Protein AF-A0A7C3GPI7-F1 (afdb_monomer)

Radius of gyration: 16.05 Å; Cα contacts (8 Å, |Δi|>4): 267; chains: 1; bounding box: 40×28×44 Å

Nearest PDB structures (foldseek):
  1zwy-assembly3_A  TM=9.725E-01  e=5.003E-18  Vibrio cholerae
  1zwy-assembly2_D  TM=9.489E-01  e=5.003E-18  Vibrio cholerae
  1zwy-assembly2_C  TM=9.490E-01  e=2.328E-17  Vibrio cholerae
  1zwy-assembly3_B  TM=9.397E-01  e=1.809E-16  Vibrio cholerae
  1u5w-assembly1_B  TM=9.263E-01  e=1.936E-15  Escherichia coli

Secondary structure (DSSP, 8-state):
-PEEEEES---HHHHHHHHHHHHHH-TT--EEEEE-----SS-SS--SHHHHHHHHHHHHHHHHHHSTT-SEEEEEEEEEEEETTEEEEEEEEEEEESS-EEEEEPPPEEPPHHHHHHHHTT--HHHHHHHHHT-S-TT-

Solvent-accessible surface area (backbone atoms only — not comparable to full-atom values): 7534 Å² total; per-residue (Å²): 132,70,43,38,35,40,30,35,35,70,45,64,58,61,47,48,53,52,51,55,50,49,46,68,76,36,74,93,56,54,74,44,80,46,58,36,89,49,66,37,90,57,66,98,69,19,65,33,70,68,51,13,43,46,22,8,48,37,9,20,52,46,39,37,70,76,46,69,87,51,52,31,23,25,7,75,22,62,27,32,34,73,58,86,96,46,40,31,38,36,36,25,41,28,43,33,46,92,88,51,74,51,75,49,70,54,78,68,49,74,58,56,69,71,41,51,52,38,38,75,75,70,43,53,66,42,58,25,49,15,66,75,70,74,53,78,64,68,76,94

Mean predicted aligned error: 3.06 Å

Structure (mmCIF, N/CA/C/O backbone):
data_AF-A0A7C3GPI7-F1
#
_entry.id   AF-A0A7C3GPI7-F1
#
loop_
_atom_site.group_PDB
_atom_site.id
_atom_site.type_symbol
_atom_site.label_atom_id
_atom_site.label_alt_id
_atom_site.label_comp_id
_atom_site.label_asym_id
_atom_site.label_entity_id
_atom_site.label_seq_id
_atom_site.pdbx_PDB_ins_code
_atom_site.Cartn_x
_atom_site.Cartn_y
_atom_site.Cartn_z
_atom_site.occupancy
_atom_site.B_iso_or_equiv
_atom_site.auth_seq_id
_atom_site.auth_comp_id
_atom_site.auth_asym_id
_atom_site.auth_atom_id
_atom_site.pdbx_PDB_model_num
ATOM 1 N N . MET A 1 1 ? -19.815 -4.999 20.478 1.00 73.25 1 MET A N 1
ATOM 2 C CA . MET A 1 1 ? -19.643 -3.775 19.664 1.00 73.25 1 MET A CA 1
ATOM 3 C C . MET A 1 1 ? -18.686 -4.082 18.529 1.00 73.25 1 MET A C 1
ATOM 5 O O . MET A 1 1 ? -17.808 -4.916 18.718 1.00 73.25 1 MET A O 1
ATOM 9 N N . LYS A 1 2 ? -18.903 -3.480 17.360 1.00 90.12 2 LYS A N 1
ATOM 10 C CA . LYS A 1 2 ? -18.071 -3.670 16.169 1.00 90.12 2 LYS A CA 1
ATOM 11 C C . LYS A 1 2 ? -16.918 -2.663 16.228 1.00 90.12 2 LYS A C 1
ATOM 13 O O . LYS A 1 2 ? -17.168 -1.504 16.541 1.00 90.12 2 LYS A O 1
ATOM 18 N N . GLN A 1 3 ? -15.684 -3.113 16.020 1.00 96.56 3 GLN A N 1
ATOM 19 C CA . GLN A 1 3 ? -14.513 -2.232 15.981 1.00 96.56 3 GLN A CA 1
ATOM 20 C C . GLN A 1 3 ? -14.374 -1.622 14.587 1.00 96.56 3 GLN A C 1
ATOM 22 O O . GLN A 1 3 ? -14.634 -2.292 13.591 1.00 96.56 3 GLN A O 1
ATOM 27 N N . SER A 1 4 ? -13.956 -0.368 14.508 1.00 98.00 4 SER A N 1
ATOM 28 C CA . SER A 1 4 ? -13.870 0.376 13.247 1.00 98.00 4 SER A CA 1
ATOM 29 C C . SER A 1 4 ? -12.452 0.370 12.675 1.00 98.00 4 SER A C 1
ATOM 31 O O . SER A 1 4 ? -11.468 0.606 13.381 1.00 98.00 4 SER A O 1
ATOM 33 N N . VAL A 1 5 ? -12.349 0.092 11.379 1.00 98.56 5 VAL A N 1
ATOM 34 C CA . VAL A 1 5 ? -11.097 -0.045 10.637 1.00 98.56 5 VAL A CA 1
ATOM 35 C C . VAL A 1 5 ? -11.153 0.867 9.416 1.00 98.56 5 VAL A C 1
ATOM 37 O O . VAL A 1 5 ? -11.892 0.606 8.468 1.00 98.56 5 VAL A O 1
ATOM 40 N N . ILE A 1 6 ? -10.354 1.931 9.432 1.00 98.75 6 ILE A N 1
ATOM 41 C CA . ILE A 1 6 ? -10.260 2.893 8.332 1.00 98.75 6 ILE A CA 1
ATOM 42 C C . ILE A 1 6 ? -9.099 2.502 7.422 1.00 98.75 6 ILE A C 1
ATOM 44 O O . ILE A 1 6 ? -7.943 2.470 7.845 1.00 98.75 6 ILE A O 1
ATOM 48 N N . ILE A 1 7 ? -9.394 2.232 6.155 1.00 98.75 7 ILE A N 1
ATOM 49 C CA . ILE A 1 7 ? -8.404 1.957 5.117 1.00 98.75 7 ILE A CA 1
ATOM 50 C C . ILE A 1 7 ? -8.206 3.237 4.315 1.00 98.75 7 ILE A C 1
ATOM 52 O O . ILE A 1 7 ? -9.138 3.734 3.692 1.00 98.75 7 ILE A O 1
ATOM 56 N N . ALA A 1 8 ? -6.982 3.754 4.279 1.00 98.31 8 ALA A N 1
ATOM 57 C CA . ALA A 1 8 ? -6.582 4.944 3.534 1.00 98.31 8 ALA A CA 1
ATOM 58 C C . ALA A 1 8 ? -6.504 4.698 2.011 1.00 98.31 8 ALA A C 1
ATOM 60 O O . ALA A 1 8 ? -5.539 5.071 1.344 1.00 98.31 8 ALA A O 1
ATOM 61 N N . SER A 1 9 ? -7.498 4.004 1.460 1.00 97.31 9 SER A N 1
ATOM 62 C CA . SER A 1 9 ? -7.697 3.789 0.037 1.00 97.31 9 SER A CA 1
ATOM 63 C C . SER A 1 9 ? -9.159 3.451 -0.251 1.00 97.31 9 SER A C 1
ATOM 65 O O . SER A 1 9 ? -9.801 2.741 0.521 1.00 97.31 9 SER A O 1
ATOM 67 N N . LYS A 1 10 ? -9.658 3.895 -1.409 1.00 96.38 10 LYS A N 1
ATOM 68 C CA . LYS A 1 10 ? -10.942 3.453 -1.976 1.00 96.38 10 LYS A CA 1
ATOM 69 C C . LYS A 1 10 ? -10.815 2.250 -2.915 1.00 96.38 10 LYS A C 1
ATOM 71 O O . LYS A 1 10 ? -11.825 1.780 -3.424 1.00 96.38 10 LYS A O 1
ATOM 76 N N . ASN A 1 11 ? -9.597 1.759 -3.160 1.00 95.06 11 ASN A N 1
ATOM 77 C CA . ASN A 1 11 ? -9.387 0.597 -4.016 1.00 95.06 11 ASN A CA 1
ATOM 78 C C . ASN A 1 11 ? -10.035 -0.651 -3.354 1.00 95.06 11 ASN A C 1
ATOM 80 O O . ASN A 1 11 ? -9.689 -0.985 -2.211 1.00 95.06 11 ASN A O 1
ATOM 84 N N . PRO A 1 12 ? -10.947 -1.358 -4.052 1.00 95.12 12 PRO A N 1
ATOM 85 C CA . PRO A 1 12 ? -11.670 -2.497 -3.493 1.00 95.12 12 PRO A CA 1
ATOM 86 C C . PRO A 1 12 ? -10.761 -3.690 -3.167 1.00 95.12 12 PRO A C 1
ATOM 88 O O . PRO A 1 12 ? -11.006 -4.369 -2.169 1.00 95.12 12 PRO A O 1
ATOM 91 N N . VAL A 1 13 ? -9.692 -3.924 -3.934 1.00 94.81 13 VAL A N 1
ATOM 92 C CA . VAL A 1 13 ? -8.684 -4.962 -3.661 1.00 94.81 13 VAL A CA 1
ATOM 93 C C . VAL A 1 13 ? -7.959 -4.678 -2.347 1.00 94.81 13 VAL A C 1
ATOM 95 O O . VAL A 1 13 ? -7.851 -5.575 -1.508 1.00 94.81 13 VAL A O 1
ATOM 98 N N . LYS A 1 14 ? -7.545 -3.428 -2.097 1.00 96.25 14 LYS A N 1
ATOM 99 C CA . LYS A 1 14 ? -6.896 -3.032 -0.830 1.00 96.25 14 LYS A CA 1
ATOM 100 C C . LYS A 1 14 ? -7.837 -3.194 0.365 1.00 96.25 14 LYS A C 1
ATOM 102 O O . LYS A 1 14 ? -7.444 -3.767 1.380 1.00 96.25 14 LYS A O 1
ATOM 107 N N . ILE A 1 15 ? -9.089 -2.751 0.240 1.00 98.06 15 ILE A N 1
ATOM 108 C CA . ILE A 1 15 ? -10.108 -2.919 1.293 1.00 98.06 15 ILE A CA 1
ATOM 109 C C . ILE A 1 15 ? -10.346 -4.410 1.572 1.00 98.06 15 ILE A C 1
ATOM 111 O O . ILE A 1 15 ? -10.399 -4.837 2.727 1.00 98.06 15 ILE A O 1
ATOM 115 N N . ASN A 1 16 ? -10.448 -5.221 0.518 1.00 97.81 16 ASN A N 1
ATOM 116 C CA . ASN A 1 16 ? -10.657 -6.658 0.625 1.00 97.81 16 ASN A CA 1
ATOM 117 C C . ASN A 1 16 ? -9.480 -7.382 1.285 1.00 97.81 16 ASN A C 1
ATOM 119 O O . ASN A 1 16 ? -9.702 -8.235 2.144 1.00 97.81 16 ASN A O 1
ATOM 123 N N . ALA A 1 17 ? -8.247 -7.006 0.943 1.00 97.50 17 ALA A N 1
ATOM 124 C CA . ALA A 1 17 ? -7.043 -7.550 1.561 1.00 97.50 17 ALA A CA 1
ATOM 125 C C . ALA A 1 17 ? -7.011 -7.285 3.075 1.00 97.50 17 ALA A C 1
ATOM 127 O O . ALA A 1 17 ? -6.760 -8.207 3.854 1.00 97.50 17 ALA A O 1
ATOM 128 N N . VAL A 1 18 ? -7.332 -6.056 3.502 1.00 98.06 18 VAL A N 1
ATOM 129 C CA . VAL A 1 18 ? -7.411 -5.696 4.928 1.00 98.06 18 VAL A CA 1
ATOM 130 C C . VAL A 1 18 ? -8.478 -6.512 5.645 1.00 98.06 18 VAL A C 1
ATOM 132 O O . VAL A 1 18 ? -8.200 -7.088 6.695 1.00 98.06 18 VAL A O 1
ATOM 135 N N . ARG A 1 19 ? -9.682 -6.600 5.073 1.00 97.94 19 ARG A N 1
ATOM 136 C CA . ARG A 1 19 ? -10.786 -7.350 5.675 1.00 97.94 19 ARG A CA 1
ATOM 137 C C . ARG A 1 19 ? -10.433 -8.819 5.888 1.00 97.94 19 ARG A C 1
ATOM 139 O O . ARG A 1 19 ? -10.532 -9.299 7.013 1.00 97.94 19 ARG A O 1
ATOM 146 N N . ILE A 1 20 ? -9.918 -9.488 4.854 1.00 98.19 20 ILE A N 1
ATOM 147 C CA . ILE A 1 20 ? -9.477 -10.888 4.949 1.00 98.19 20 ILE A CA 1
ATOM 148 C C . ILE A 1 20 ? -8.394 -11.049 6.025 1.00 98.19 20 ILE A C 1
ATOM 150 O O . ILE A 1 20 ? -8.425 -12.014 6.788 1.00 98.19 20 ILE A O 1
ATOM 154 N N . ALA A 1 21 ? -7.429 -10.127 6.101 1.00 97.81 21 ALA A N 1
ATOM 155 C CA . ALA A 1 21 ? -6.358 -10.195 7.092 1.00 97.81 21 ALA A CA 1
ATOM 156 C C . ALA A 1 21 ? -6.884 -10.049 8.531 1.00 97.81 21 ALA A C 1
ATOM 158 O O . ALA A 1 21 ? -6.507 -10.835 9.400 1.00 97.81 21 ALA A O 1
ATOM 159 N N . PHE A 1 22 ? -7.775 -9.085 8.779 1.00 97.75 22 PHE A N 1
ATOM 160 C CA . PHE A 1 22 ? -8.369 -8.858 10.100 1.00 97.75 22 PHE A CA 1
ATOM 161 C C . PHE A 1 22 ? -9.253 -10.025 10.540 1.00 97.75 22 PHE A C 1
ATOM 163 O O . PHE A 1 22 ? -9.116 -10.494 11.668 1.00 97.75 22 PHE A O 1
ATOM 170 N N . GLU A 1 23 ? -10.108 -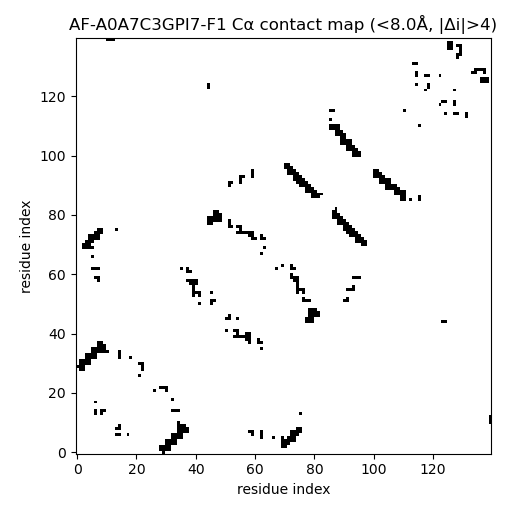10.532 9.652 1.00 96.31 23 GLU A N 1
ATOM 171 C CA . GLU A 1 23 ? -10.986 -11.674 9.935 1.00 96.31 23 GLU A CA 1
ATOM 172 C C . GLU A 1 23 ? -10.181 -12.949 10.228 1.00 96.31 23 GLU A C 1
ATOM 174 O O . GLU A 1 23 ? -10.525 -13.702 11.137 1.00 96.31 23 GLU A O 1
ATOM 179 N N . LYS A 1 24 ? -9.064 -13.173 9.521 1.00 97.69 24 LYS A N 1
ATOM 180 C CA . LYS A 1 24 ? -8.166 -14.309 9.789 1.00 97.69 24 LYS A CA 1
ATOM 181 C C . LYS A 1 24 ? -7.401 -14.170 11.103 1.00 97.69 24 LYS A C 1
ATOM 183 O O . LYS A 1 24 ? -7.243 -15.156 11.818 1.00 97.69 24 LYS A O 1
ATOM 188 N N . MET A 1 25 ? -6.892 -12.978 11.410 1.00 96.56 25 MET A N 1
ATOM 189 C CA . MET A 1 25 ? -6.093 -12.748 12.619 1.00 96.56 25 MET A CA 1
ATOM 190 C C . MET A 1 25 ? -6.961 -12.727 13.885 1.00 96.56 25 MET A C 1
ATOM 192 O O . MET A 1 25 ? -6.523 -13.150 14.954 1.00 96.56 25 MET A O 1
ATOM 196 N N . PHE A 1 26 ? -8.201 -12.252 13.773 1.00 96.06 26 PHE A N 1
ATOM 197 C CA . PHE A 1 26 ? -9.110 -12.055 14.898 1.00 96.06 26 PHE A CA 1
ATOM 198 C C . PHE A 1 26 ? -10.482 -12.700 14.623 1.00 96.06 26 PHE A C 1
ATOM 200 O O . PHE A 1 26 ? -11.489 -11.994 14.547 1.00 96.06 26 PHE A O 1
ATOM 207 N N . PRO A 1 27 ? -10.564 -14.042 14.531 1.00 95.25 27 PRO A N 1
ATOM 208 C CA . PRO A 1 27 ? -11.761 -14.751 14.059 1.00 95.25 27 PRO A CA 1
ATOM 209 C C . PRO A 1 27 ? -12.999 -14.577 14.952 1.00 95.25 27 PRO A C 1
ATOM 211 O O . PRO A 1 27 ? -14.121 -14.766 14.499 1.00 95.25 27 PRO A O 1
ATOM 214 N N . ASN A 1 28 ? -12.805 -14.199 16.218 1.00 95.88 28 ASN A N 1
ATOM 215 C CA . ASN A 1 28 ? -13.883 -13.978 17.188 1.00 95.88 28 ASN A CA 1
ATOM 216 C C . ASN A 1 28 ? -14.199 -12.485 17.404 1.00 95.88 28 ASN A C 1
ATOM 218 O O . ASN A 1 28 ? -14.871 -12.128 18.370 1.00 95.88 28 ASN A O 1
ATOM 222 N N . SER A 1 29 ? -13.660 -11.598 16.564 1.00 95.88 29 SER A N 1
ATOM 223 C CA . SER A 1 29 ? -13.888 -10.152 16.633 1.00 95.88 29 SER A CA 1
ATOM 224 C C . SER A 1 29 ? -14.692 -9.671 15.431 1.00 95.88 29 SER A C 1
ATOM 226 O O . SER A 1 29 ? -14.493 -10.130 14.313 1.00 95.88 29 SER A O 1
ATOM 228 N N . ASN A 1 30 ? -15.570 -8.695 15.660 1.00 95.38 30 ASN A N 1
ATOM 229 C CA . ASN A 1 30 ? -16.370 -8.083 14.603 1.00 95.38 30 ASN A CA 1
ATOM 230 C C . ASN A 1 30 ? -15.783 -6.722 14.222 1.00 95.38 30 ASN A C 1
ATOM 232 O O . ASN A 1 30 ? -15.635 -5.859 15.092 1.00 95.38 30 ASN A O 1
ATOM 236 N N . PHE A 1 31 ? -15.523 -6.517 12.929 1.00 97.69 31 PHE A N 1
ATOM 237 C CA . PHE A 1 31 ? -14.9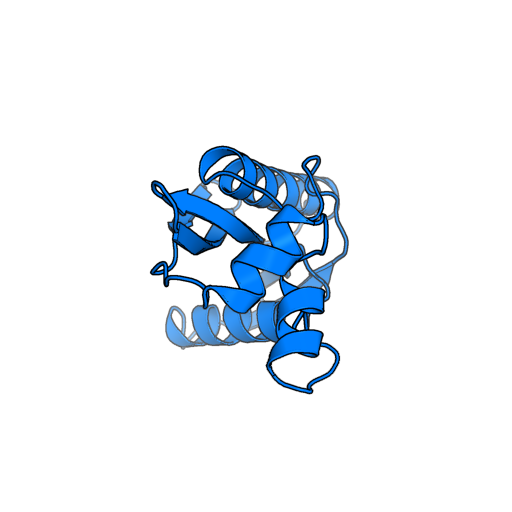48 -5.280 12.392 1.00 97.69 31 PHE A CA 1
ATOM 238 C C . PHE A 1 31 ? -15.816 -4.655 11.312 1.00 97.69 31 PHE A C 1
ATOM 240 O O . PHE A 1 31 ? -16.460 -5.355 10.530 1.00 97.69 31 PHE A O 1
ATOM 247 N N . GLU A 1 32 ? -15.828 -3.328 11.271 1.00 97.81 32 GLU A N 1
ATOM 248 C CA . GLU A 1 32 ? -16.387 -2.510 10.202 1.00 97.81 32 GLU A CA 1
ATOM 249 C C . GLU A 1 32 ? -15.253 -1.870 9.422 1.00 97.81 32 GLU A C 1
ATOM 251 O O . GLU A 1 32 ? -14.357 -1.279 10.018 1.00 97.81 32 GLU A O 1
ATOM 256 N N . PHE A 1 33 ? -15.290 -2.015 8.102 1.00 98.19 33 PHE A N 1
ATOM 257 C CA . PHE A 1 33 ? -14.233 -1.556 7.215 1.00 98.19 33 PHE A CA 1
ATOM 258 C C . PHE A 1 33 ? -14.756 -0.406 6.366 1.00 98.19 33 PHE A C 1
ATOM 260 O O . PHE A 1 33 ? -15.756 -0.568 5.667 1.00 98.19 33 PHE A O 1
ATOM 267 N N . GLU A 1 34 ? -14.057 0.723 6.392 1.00 98.31 34 GLU A N 1
ATOM 268 C CA . GLU A 1 34 ? -14.377 1.892 5.577 1.00 98.31 34 GLU A CA 1
ATOM 269 C C . GLU A 1 34 ? -13.151 2.313 4.764 1.00 98.31 34 GLU A C 1
ATOM 271 O O . GLU A 1 34 ? -12.070 2.536 5.310 1.00 98.31 34 GLU A O 1
ATOM 276 N N . GLY A 1 35 ? -13.315 2.401 3.443 1.00 98.50 35 GLY A N 1
ATOM 277 C CA . GLY A 1 35 ? -12.287 2.896 2.532 1.00 98.50 35 GLY A CA 1
ATOM 278 C C . GLY A 1 35 ? -12.412 4.399 2.313 1.00 98.50 35 GLY A C 1
ATOM 279 O O . GLY A 1 35 ? -13.447 4.875 1.845 1.00 98.50 35 GLY A O 1
ATOM 280 N N . VAL A 1 36 ? -11.348 5.148 2.598 1.00 98.38 36 VAL A N 1
ATOM 281 C CA . VAL A 1 36 ? -11.330 6.616 2.533 1.00 98.38 36 VAL A CA 1
ATOM 282 C C . VAL A 1 36 ? -10.233 7.126 1.598 1.00 98.38 36 VAL A C 1
ATOM 284 O O . VAL A 1 36 ? -9.230 6.457 1.351 1.00 98.38 36 VAL A O 1
ATOM 287 N N . SER A 1 37 ? -10.416 8.335 1.068 1.00 97.69 37 SER A N 1
ATOM 288 C CA . SER A 1 37 ? -9.399 9.024 0.266 1.00 97.69 37 SER A CA 1
ATOM 289 C C . SER A 1 37 ? -8.631 10.005 1.147 1.00 97.69 37 SER A C 1
ATOM 291 O O . SER A 1 37 ? -9.220 10.940 1.680 1.00 97.69 37 SER A O 1
ATOM 293 N N . VAL A 1 38 ? -7.321 9.803 1.280 1.00 97.25 38 VAL A N 1
ATOM 294 C CA . VAL A 1 38 ? -6.395 10.715 1.970 1.00 97.25 38 VAL A CA 1
ATOM 295 C C . VAL A 1 38 ? -5.076 10.786 1.204 1.00 97.25 38 VAL A C 1
ATOM 297 O O . VAL A 1 38 ? -4.699 9.815 0.545 1.00 97.25 38 VAL A O 1
ATOM 300 N N . SER A 1 39 ? -4.387 11.925 1.278 1.00 96.56 39 SER A N 1
ATOM 301 C CA . SER A 1 39 ? -3.109 12.144 0.586 1.00 96.56 39 SER A CA 1
ATOM 302 C C . SER A 1 39 ? -1.990 11.269 1.158 1.00 96.56 39 SER A C 1
ATOM 304 O O . SER A 1 39 ? -1.932 11.058 2.374 1.00 96.56 39 SER A O 1
ATOM 306 N N . SER A 1 40 ? -1.109 10.777 0.281 1.00 95.88 40 SER A N 1
ATOM 307 C CA . SER A 1 40 ? 0.179 10.161 0.638 1.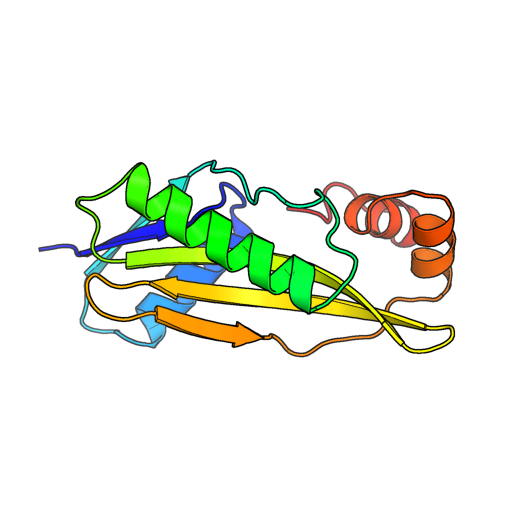00 95.88 40 SER A CA 1
ATOM 308 C C . SER A 1 40 ? 1.295 11.189 0.823 1.00 95.88 40 SER A C 1
ATOM 310 O O . SER A 1 40 ? 2.301 10.869 1.450 1.00 95.88 40 SER A O 1
ATOM 312 N N . GLU A 1 41 ? 1.122 12.412 0.310 1.00 97.94 41 GLU A N 1
ATOM 313 C CA . GLU A 1 41 ? 2.129 13.486 0.348 1.00 97.94 41 GLU A CA 1
ATOM 314 C C . GLU A 1 41 ? 3.482 13.092 -0.286 1.00 97.94 41 GLU A C 1
ATOM 316 O O . GLU A 1 41 ? 4.517 13.664 0.041 1.00 97.94 41 GLU A O 1
ATOM 321 N N . VAL A 1 42 ? 3.466 12.115 -1.196 1.00 97.62 42 VAL A N 1
ATOM 322 C CA . VAL A 1 42 ? 4.593 11.682 -2.042 1.00 97.62 42 VAL A CA 1
ATOM 323 C C . VAL A 1 42 ? 4.102 11.520 -3.486 1.00 97.62 42 VAL A C 1
ATOM 325 O O . VAL A 1 42 ? 2.918 11.745 -3.746 1.00 97.62 42 VAL A O 1
A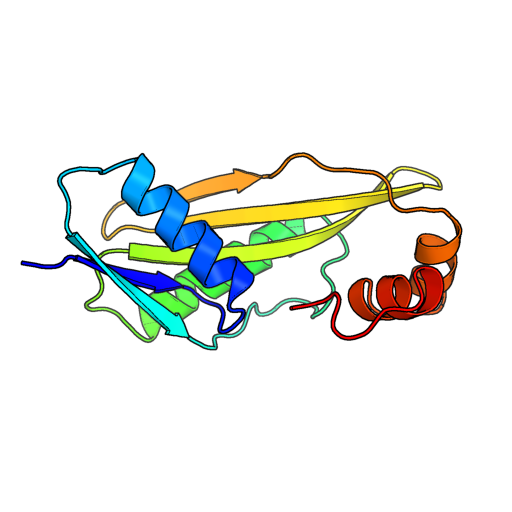TOM 328 N N . SER A 1 43 ? 4.985 11.140 -4.415 1.00 95.31 43 SER A N 1
ATOM 329 C CA . SER A 1 43 ? 4.618 10.863 -5.811 1.00 95.31 43 SER A CA 1
ATOM 330 C C . SER A 1 43 ? 3.488 9.828 -5.931 1.00 95.31 43 SER A C 1
ATOM 332 O O . SER A 1 43 ? 3.401 8.899 -5.123 1.00 95.31 43 SER A O 1
ATOM 334 N N . ASP A 1 44 ? 2.657 9.947 -6.973 1.00 92.50 44 ASP A N 1
ATOM 335 C CA . ASP A 1 44 ? 1.641 8.938 -7.320 1.00 92.50 44 ASP A CA 1
ATOM 336 C C . ASP A 1 44 ? 2.271 7.584 -7.700 1.00 92.50 44 ASP A C 1
ATOM 338 O O . ASP A 1 44 ? 1.659 6.531 -7.496 1.00 92.50 44 ASP A O 1
ATOM 342 N N . GLN A 1 45 ? 3.525 7.611 -8.166 1.00 95.19 45 GLN A N 1
ATOM 343 C CA . GLN A 1 45 ? 4.383 6.451 -8.390 1.00 95.19 45 GLN A CA 1
ATOM 344 C C . GLN A 1 45 ? 5.651 6.591 -7.527 1.00 95.19 45 GLN A C 1
ATOM 346 O O . GLN A 1 45 ? 6.634 7.184 -7.981 1.00 95.19 45 GLN A O 1
ATOM 351 N N . PRO A 1 46 ? 5.659 6.076 -6.282 1.00 97.62 46 PRO A N 1
ATOM 352 C CA . PRO A 1 46 ? 6.858 6.066 -5.452 1.00 97.62 46 PRO A CA 1
ATOM 353 C C . PRO A 1 46 ? 7.973 5.230 -6.093 1.00 97.62 46 PRO A C 1
ATOM 355 O O . PRO A 1 46 ? 7.754 4.068 -6.452 1.00 97.62 46 PRO A O 1
ATOM 358 N N . MET A 1 47 ? 9.166 5.816 -6.212 1.00 97.31 47 MET A N 1
ATOM 359 C CA . MET A 1 47 ? 10.300 5.237 -6.958 1.00 97.31 47 MET A CA 1
ATOM 360 C C . MET A 1 47 ? 11.375 4.611 -6.061 1.00 97.31 47 MET A C 1
ATOM 362 O O . MET A 1 47 ? 12.395 4.113 -6.546 1.00 97.31 47 MET A O 1
ATOM 366 N N . THR A 1 48 ? 11.178 4.666 -4.742 1.00 98.00 48 THR A N 1
ATOM 367 C CA . THR A 1 48 ? 12.101 4.097 -3.757 1.00 98.00 48 THR A CA 1
ATOM 368 C C . THR A 1 48 ? 11.352 3.404 -2.625 1.00 98.00 48 THR A C 1
ATOM 370 O O . THR A 1 48 ? 10.213 3.751 -2.292 1.00 98.00 48 THR A O 1
ATOM 373 N N . ASN A 1 49 ? 12.013 2.455 -1.957 1.00 98.06 49 ASN A N 1
ATOM 374 C CA . ASN A 1 49 ? 11.475 1.823 -0.754 1.00 98.06 49 ASN A CA 1
ATOM 375 C C . ASN A 1 49 ? 11.155 2.831 0.364 1.00 98.06 49 ASN A C 1
ATOM 377 O O . ASN A 1 49 ? 10.152 2.665 1.061 1.00 98.06 49 ASN A O 1
ATOM 381 N N . GLU A 1 50 ? 11.977 3.868 0.534 1.00 98.38 50 GLU A N 1
ATOM 382 C CA . GLU A 1 50 ? 11.781 4.898 1.561 1.00 98.38 50 GLU A CA 1
ATOM 383 C C . GLU A 1 50 ? 10.583 5.806 1.258 1.00 98.38 50 GLU A C 1
ATOM 385 O O . GLU A 1 50 ? 9.750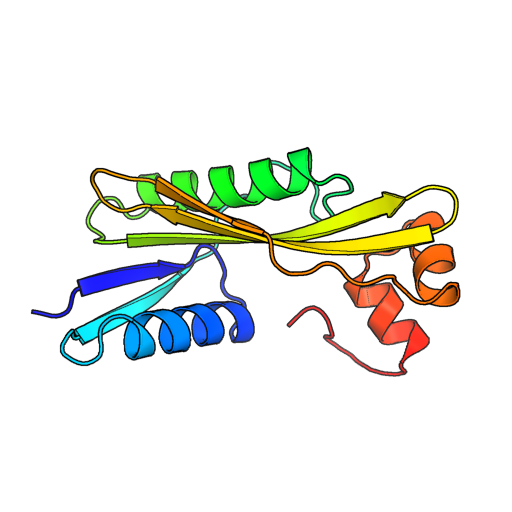 6.037 2.138 1.00 98.38 50 GLU A O 1
ATOM 390 N N . GLU A 1 51 ? 10.447 6.267 0.013 1.00 98.62 51 GLU A N 1
ATOM 391 C CA . GLU A 1 51 ? 9.302 7.074 -0.420 1.00 98.62 51 GLU A CA 1
ATOM 392 C C . GLU A 1 51 ? 7.995 6.281 -0.296 1.00 98.62 51 GLU A C 1
ATOM 394 O O . GLU A 1 51 ? 7.013 6.779 0.254 1.00 98.62 51 GLU A O 1
ATOM 399 N N . THR A 1 52 ? 8.004 5.009 -0.705 1.00 98.62 52 THR A N 1
ATOM 400 C CA . THR A 1 52 ? 6.837 4.119 -0.596 1.00 98.62 52 THR A CA 1
ATOM 401 C C . THR A 1 52 ? 6.406 3.939 0.862 1.00 98.62 52 THR A C 1
ATOM 403 O O . THR A 1 52 ? 5.223 4.044 1.196 1.00 98.62 52 THR A O 1
ATOM 406 N N . LEU A 1 53 ? 7.366 3.700 1.767 1.00 98.81 53 LEU A N 1
ATOM 407 C CA . LEU A 1 53 ? 7.082 3.607 3.200 1.00 98.81 53 LEU A CA 1
ATOM 408 C C . LEU A 1 53 ? 6.539 4.932 3.751 1.00 98.81 53 LEU A C 1
ATOM 410 O O . LEU A 1 53 ? 5.602 4.928 4.554 1.00 98.81 53 LEU A O 1
ATOM 414 N N . THR A 1 54 ? 7.118 6.054 3.327 1.00 98.81 54 THR A N 1
ATOM 415 C CA . THR A 1 54 ? 6.686 7.398 3.722 1.00 98.81 54 THR A CA 1
ATOM 416 C C . THR A 1 54 ? 5.238 7.642 3.305 1.00 98.81 54 THR A C 1
ATOM 418 O O . THR A 1 54 ? 4.422 7.989 4.159 1.00 98.81 54 THR A O 1
ATOM 421 N N . GLY A 1 55 ? 4.877 7.329 2.057 1.00 98.75 55 GLY A N 1
ATOM 422 C CA . GLY A 1 55 ? 3.503 7.412 1.563 1.00 98.75 55 GLY A CA 1
ATOM 423 C C . GLY A 1 55 ? 2.523 6.575 2.388 1.00 98.75 55 GLY A C 1
ATOM 424 O O . GLY A 1 55 ? 1.487 7.082 2.825 1.00 98.75 55 GLY A O 1
ATOM 425 N N . ALA A 1 56 ? 2.872 5.322 2.705 1.00 98.75 56 ALA A N 1
ATOM 426 C CA . ALA A 1 56 ? 2.030 4.459 3.539 1.00 98.75 56 ALA A CA 1
ATOM 427 C C . ALA A 1 56 ? 1.831 5.019 4.965 1.00 98.75 56 ALA A C 1
ATOM 429 O O . ALA A 1 56 ? 0.722 4.971 5.513 1.00 98.75 56 ALA A O 1
ATOM 430 N N . ILE A 1 57 ? 2.885 5.578 5.574 1.00 98.81 57 ILE A N 1
ATOM 431 C CA . ILE A 1 57 ? 2.815 6.217 6.898 1.00 98.81 57 ILE A CA 1
ATOM 432 C C . ILE A 1 57 ? 1.947 7.476 6.847 1.00 98.81 57 ILE A C 1
ATOM 434 O O . ILE A 1 57 ? 1.090 7.647 7.718 1.00 98.81 57 ILE A O 1
ATOM 438 N N . ASN A 1 58 ? 2.150 8.337 5.852 1.00 98.81 58 ASN A N 1
ATOM 439 C CA . ASN A 1 58 ? 1.412 9.587 5.691 1.00 98.81 58 ASN A CA 1
ATOM 440 C C . ASN A 1 58 ? -0.077 9.315 5.494 1.00 98.81 58 ASN A C 1
ATOM 442 O O . ASN A 1 58 ? -0.894 9.841 6.247 1.00 98.81 58 ASN A O 1
ATOM 446 N N . ARG A 1 59 ? -0.433 8.380 4.606 1.00 98.62 59 ARG A N 1
ATOM 447 C CA . ARG A 1 59 ? -1.821 7.926 4.440 1.00 98.62 59 ARG A CA 1
ATOM 448 C C . ARG A 1 59 ? -2.434 7.445 5.754 1.00 98.62 59 ARG A C 1
ATOM 450 O O . ARG A 1 59 ? -3.541 7.848 6.101 1.00 98.62 59 ARG A O 1
ATOM 457 N N . THR A 1 60 ? -1.706 6.629 6.517 1.00 98.75 60 THR A N 1
ATOM 458 C CA . THR A 1 60 ? -2.183 6.122 7.815 1.00 98.75 60 THR A CA 1
ATOM 459 C C . THR A 1 60 ? -2.428 7.256 8.816 1.00 98.75 60 THR A C 1
ATOM 461 O O . THR A 1 60 ? -3.473 7.300 9.467 1.00 98.75 60 THR A O 1
ATOM 464 N N . LYS A 1 61 ? -1.485 8.200 8.928 1.00 98.62 61 LYS A N 1
ATOM 465 C CA . LYS A 1 61 ? -1.596 9.358 9.827 1.00 98.62 61 LYS A CA 1
ATOM 466 C C . LYS A 1 61 ? -2.735 10.288 9.414 1.00 98.62 61 LYS A C 1
ATOM 468 O O . LYS A 1 61 ? -3.517 10.692 10.269 1.00 98.62 61 LYS A O 1
ATOM 473 N N . ASN A 1 62 ? -2.865 10.574 8.124 1.00 98.62 62 ASN A N 1
ATOM 474 C CA . ASN A 1 62 ? -3.909 11.441 7.585 1.00 98.62 62 ASN A CA 1
ATOM 475 C C . ASN A 1 62 ? -5.301 10.825 7.766 1.00 98.62 62 ASN A C 1
ATOM 477 O O . ASN A 1 62 ? -6.235 11.519 8.163 1.00 98.62 62 ASN A O 1
ATOM 481 N N . ALA A 1 63 ? -5.437 9.506 7.588 1.00 98.62 63 ALA A N 1
ATOM 482 C CA . ALA A 1 63 ? -6.661 8.793 7.947 1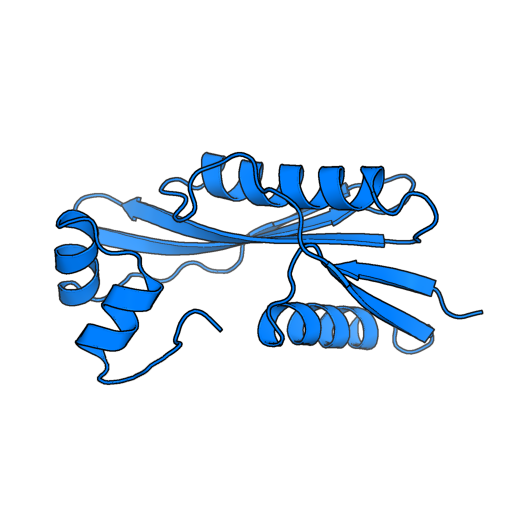.00 98.62 63 ALA A CA 1
ATOM 483 C C . ALA A 1 63 ? -6.983 8.936 9.443 1.00 98.62 63 ALA A C 1
ATOM 485 O O . ALA A 1 63 ? -8.133 9.181 9.799 1.00 98.62 63 ALA A O 1
ATOM 486 N N . ARG A 1 64 ? -5.979 8.858 10.326 1.00 98.44 64 ARG A N 1
ATOM 487 C CA . ARG A 1 64 ? -6.176 9.062 11.768 1.00 98.44 64 ARG A CA 1
ATOM 488 C C . ARG A 1 64 ? -6.618 10.474 12.129 1.00 98.44 64 ARG A C 1
ATOM 490 O O . ARG A 1 64 ? -7.477 10.627 12.992 1.00 98.44 64 ARG A O 1
ATOM 497 N N . VAL A 1 65 ? -6.044 11.488 11.490 1.00 98.31 65 VAL A N 1
ATOM 498 C CA . VAL A 1 65 ? -6.433 12.889 11.704 1.00 98.31 65 VAL A CA 1
ATOM 499 C C . VAL A 1 65 ? -7.884 13.118 11.280 1.00 98.31 65 VAL A C 1
ATOM 501 O O . VAL A 1 65 ? -8.644 13.726 12.029 1.00 98.31 65 VAL A O 1
ATOM 504 N N . ASN A 1 66 ? -8.286 12.581 10.125 1.00 98.12 66 ASN A N 1
ATOM 505 C CA . ASN A 1 66 ? -9.626 12.796 9.575 1.00 98.12 66 ASN A CA 1
ATOM 506 C C . ASN A 1 66 ? -10.711 11.941 10.254 1.00 98.12 66 ASN A C 1
ATOM 508 O O . ASN A 1 66 ? -11.867 12.352 10.305 1.00 98.12 66 ASN A O 1
ATOM 512 N N . PHE A 1 67 ? -10.347 10.774 10.797 1.00 98.12 67 PHE A N 1
ATOM 513 C CA . PHE A 1 67 ? -11.267 9.822 11.429 1.00 98.12 67 PHE A CA 1
ATOM 514 C C . PHE A 1 67 ? -10.776 9.433 12.838 1.00 98.12 67 PHE A C 1
ATOM 516 O O . PHE A 1 67 ? -10.425 8.274 13.077 1.00 98.12 67 PHE A O 1
ATOM 523 N N . PRO A 1 68 ? -10.724 10.379 13.796 1.00 97.75 68 PRO A N 1
ATOM 524 C CA . PRO A 1 68 ? -10.009 10.205 15.067 1.00 97.75 68 PRO A CA 1
ATOM 525 C C . PRO A 1 68 ? -10.668 9.221 16.041 1.00 97.75 68 PRO A C 1
ATOM 527 O O . PRO A 1 68 ? -10.026 8.771 16.991 1.00 97.75 68 PRO A O 1
ATOM 530 N N . THR A 1 69 ? -11.942 8.889 15.831 1.00 97.62 69 THR A N 1
ATOM 531 C CA . THR A 1 69 ? -12.717 7.997 16.703 1.00 97.62 69 THR A CA 1
ATOM 532 C C . THR A 1 69 ? -12.565 6.520 16.355 1.00 97.62 69 THR A C 1
ATOM 534 O O . THR A 1 69 ? -13.055 5.685 17.117 1.00 97.62 69 THR A O 1
ATOM 537 N N . ALA A 1 70 ? -11.885 6.186 15.251 1.00 98.12 70 ALA A N 1
ATOM 538 C CA . ALA A 1 70 ? -11.740 4.802 14.832 1.00 98.12 70 ALA A CA 1
ATOM 539 C C . ALA A 1 70 ? -10.824 3.974 15.756 1.00 98.12 70 ALA A C 1
ATOM 541 O O . ALA A 1 70 ? -10.100 4.505 16.608 1.00 98.12 70 ALA A O 1
ATOM 542 N N . ASP A 1 71 ? -10.851 2.651 15.598 1.00 98.38 71 ASP A N 1
ATOM 543 C CA . ASP A 1 71 ? -10.010 1.740 16.382 1.00 98.38 71 ASP A CA 1
ATOM 544 C C . ASP A 1 71 ? -8.682 1.424 15.684 1.00 98.38 71 ASP A C 1
ATOM 546 O O . ASP A 1 71 ? -7.645 1.319 16.352 1.00 98.38 71 ASP A O 1
ATOM 550 N N . PHE A 1 72 ? -8.705 1.345 14.348 1.00 98.69 72 PHE A N 1
ATOM 551 C CA . PHE A 1 72 ? -7.535 1.108 13.505 1.00 98.69 72 PHE A CA 1
ATOM 552 C C . PHE A 1 72 ? -7.526 1.991 12.251 1.00 98.69 72 PHE A C 1
ATOM 554 O O . PHE A 1 72 ? -8.571 2.255 11.657 1.00 98.69 72 PHE A O 1
ATOM 561 N N . TRP A 1 73 ? -6.325 2.364 11.804 1.00 98.81 73 TRP A N 1
ATOM 562 C CA . TRP A 1 73 ? -6.066 3.072 10.546 1.00 98.81 73 TRP A CA 1
ATOM 563 C C . TRP A 1 73 ? -4.997 2.340 9.745 1.00 98.81 73 TRP A C 1
ATOM 565 O O . TRP A 1 73 ? -3.999 1.893 10.316 1.00 98.81 73 TRP A O 1
ATOM 575 N N . LEU A 1 74 ? -5.196 2.210 8.436 1.00 98.50 74 LEU A N 1
ATOM 576 C CA . LEU A 1 74 ? -4.310 1.446 7.565 1.00 98.50 74 LEU A CA 1
ATOM 577 C C . LEU A 1 74 ? -3.904 2.214 6.318 1.00 98.50 74 LEU A C 1
ATOM 579 O O . LEU A 1 74 ? -4.758 2.735 5.611 1.00 98.50 74 LEU A O 1
ATOM 583 N N . GLY A 1 75 ? -2.614 2.184 6.003 1.00 98.38 75 GLY A N 1
ATOM 584 C CA . GLY A 1 75 ? -2.053 2.610 4.726 1.00 98.38 75 GLY A CA 1
ATOM 585 C C . GLY A 1 75 ? -1.453 1.418 3.990 1.00 98.38 75 GLY A C 1
ATOM 586 O O . GLY A 1 75 ? -0.711 0.636 4.582 1.00 98.38 75 GLY A O 1
ATOM 587 N N . ILE A 1 76 ? -1.777 1.278 2.703 1.00 98.19 76 ILE A N 1
ATOM 588 C CA . ILE A 1 76 ? -1.151 0.304 1.802 1.00 98.19 76 ILE A CA 1
ATOM 589 C C . ILE A 1 76 ? -0.659 1.068 0.579 1.00 98.19 76 ILE A C 1
ATOM 591 O O . ILE A 1 76 ? -1.484 1.512 -0.226 1.00 98.19 76 ILE A O 1
ATOM 595 N N . GLU A 1 77 ? 0.657 1.187 0.432 1.00 97.88 77 GLU A N 1
ATOM 596 C CA . GLU A 1 77 ? 1.285 1.908 -0.678 1.00 97.88 77 GLU A CA 1
ATOM 597 C C . GLU A 1 77 ? 2.127 0.957 -1.514 1.00 97.88 77 GLU A C 1
ATOM 599 O O . GLU A 1 77 ? 2.995 0.274 -0.976 1.00 97.88 77 GLU A O 1
ATOM 604 N N . GLY A 1 78 ? 1.827 0.889 -2.810 1.00 97.06 78 GLY A N 1
ATOM 605 C CA . GLY A 1 78 ? 2.661 0.196 -3.783 1.00 97.06 78 GLY A CA 1
ATOM 606 C C . GLY A 1 78 ? 3.768 1.128 -4.254 1.00 97.06 78 GLY A C 1
ATOM 607 O O . GLY A 1 78 ? 3.569 2.339 -4.309 1.00 97.06 78 GLY A O 1
ATOM 608 N N . GLY A 1 79 ? 4.917 0.564 -4.584 1.00 97.62 79 GLY A N 1
ATOM 609 C CA . GLY A 1 79 ? 6.040 1.314 -5.115 1.00 97.62 79 GLY A CA 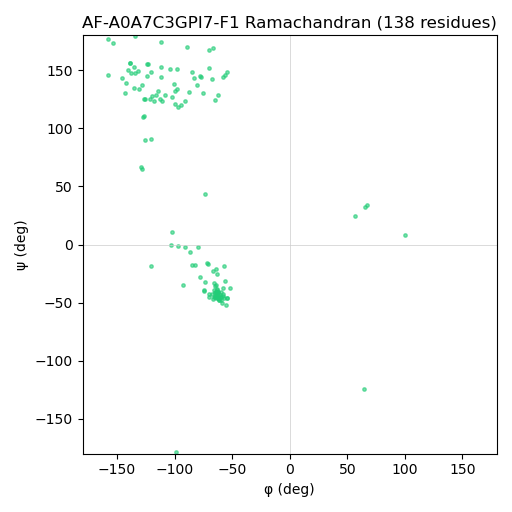1
ATOM 610 C C . GLY A 1 79 ? 6.930 0.441 -5.974 1.00 97.62 79 GLY A C 1
ATOM 611 O O . GLY A 1 79 ? 6.744 -0.778 -6.074 1.00 97.62 79 GLY A O 1
ATOM 612 N N . ILE A 1 80 ? 7.893 1.091 -6.606 1.00 98.06 80 ILE A N 1
ATOM 613 C CA . ILE A 1 80 ? 8.937 0.441 -7.388 1.00 98.06 80 ILE A CA 1
ATOM 614 C C . ILE A 1 80 ? 10.302 0.857 -6.856 1.00 98.06 80 ILE A C 1
ATOM 616 O O . ILE A 1 80 ? 10.444 1.890 -6.212 1.00 98.06 80 ILE A O 1
ATOM 620 N N . GLU A 1 81 ? 11.307 0.023 -7.079 1.00 97.56 81 GLU A N 1
ATOM 621 C CA . GLU A 1 81 ? 12.691 0.302 -6.712 1.00 97.56 81 GLU A CA 1
ATOM 622 C C . GLU A 1 81 ? 13.612 -0.256 -7.788 1.00 97.56 81 GLU A C 1
ATOM 624 O O . GLU A 1 81 ? 13.496 -1.418 -8.193 1.00 97.56 81 GLU A O 1
ATOM 629 N N . ARG A 1 82 ? 14.533 0.588 -8.253 1.00 96.00 82 ARG A N 1
ATOM 630 C CA . ARG A 1 82 ? 15.564 0.194 -9.209 1.00 96.00 82 ARG A CA 1
ATOM 631 C C . ARG A 1 82 ? 16.642 -0.626 -8.500 1.00 96.00 82 ARG A C 1
ATOM 633 O O . ARG A 1 82 ? 17.188 -0.199 -7.485 1.00 96.00 82 ARG A O 1
ATOM 640 N N . VAL A 1 83 ? 16.976 -1.778 -9.074 1.00 94.81 83 VAL A N 1
ATOM 641 C CA . VAL A 1 83 ? 18.020 -2.688 -8.589 1.00 94.81 83 VAL A CA 1
ATOM 642 C C . VAL A 1 83 ? 18.974 -2.943 -9.754 1.00 94.81 83 VAL A C 1
ATOM 644 O O . VAL A 1 83 ? 18.764 -3.830 -10.575 1.00 94.81 83 VAL A O 1
ATOM 647 N N . GLY A 1 84 ? 20.004 -2.101 -9.872 1.00 91.62 84 GLY A N 1
ATOM 648 C CA . GLY A 1 84 ? 20.872 -2.087 -11.052 1.00 91.62 84 GLY A CA 1
ATOM 649 C C . GLY A 1 84 ? 20.113 -1.666 -12.317 1.00 91.62 84 GLY A C 1
ATOM 650 O O . GLY A 1 84 ? 19.510 -0.588 -12.367 1.00 91.62 84 GLY A O 1
ATOM 651 N N . GLU A 1 85 ? 20.158 -2.510 -13.347 1.00 90.25 85 GLU A N 1
ATOM 652 C CA . GLU A 1 85 ? 19.423 -2.294 -14.602 1.00 90.25 85 GLU A CA 1
ATOM 653 C C . GLU A 1 85 ? 17.957 -2.740 -14.517 1.00 90.25 85 GLU A C 1
ATOM 655 O O . GLU A 1 85 ? 17.131 -2.278 -15.303 1.00 90.25 85 GLU A O 1
ATOM 660 N N . GLU A 1 86 ? 17.622 -3.569 -13.528 1.00 96.12 86 GLU A N 1
ATOM 661 C CA . GLU A 1 86 ? 16.280 -4.094 -13.309 1.00 96.12 86 GLU A CA 1
ATOM 662 C C . GLU A 1 86 ? 15.450 -3.176 -12.403 1.00 96.12 86 GLU A C 1
ATOM 664 O O . GLU A 1 86 ? 15.941 -2.241 -11.758 1.00 96.12 86 GLU A O 1
ATOM 669 N N . MET A 1 87 ? 14.156 -3.471 -12.322 1.00 97.81 87 MET A N 1
ATOM 670 C CA . MET A 1 87 ? 13.230 -2.785 -11.435 1.00 97.81 87 MET A CA 1
ATOM 671 C C . MET A 1 87 ? 12.345 -3.809 -10.741 1.00 97.81 87 MET A C 1
ATOM 673 O O . MET A 1 87 ? 11.838 -4.733 -11.374 1.00 97.81 87 MET A O 1
ATOM 677 N N . SER A 1 88 ? 12.168 -3.646 -9.436 1.00 98.12 88 SER A N 1
ATOM 678 C CA . SER A 1 88 ? 11.275 -4.477 -8.635 1.00 98.12 88 SER A CA 1
ATOM 679 C C . SER A 1 88 ? 10.084 -3.667 -8.144 1.00 98.12 88 SER A C 1
ATOM 681 O O . SER A 1 88 ? 10.192 -2.455 -7.965 1.00 98.12 88 SER A O 1
ATOM 683 N N . THR A 1 89 ? 8.956 -4.332 -7.911 1.00 98.25 89 THR A N 1
ATOM 684 C CA . THR A 1 89 ? 7.778 -3.736 -7.277 1.00 98.25 89 THR A CA 1
ATOM 685 C C . THR A 1 89 ? 7.414 -4.469 -5.990 1.00 98.25 89 THR A C 1
ATOM 687 O O . THR A 1 89 ? 7.671 -5.666 -5.833 1.00 98.25 89 THR A O 1
ATOM 690 N N . PHE A 1 90 ? 6.856 -3.727 -5.038 1.00 98.25 90 PHE A N 1
ATOM 691 C CA . PHE A 1 90 ? 6.430 -4.194 -3.721 1.00 98.25 90 PHE A CA 1
ATOM 692 C C . PHE A 1 90 ? 5.378 -3.237 -3.152 1.00 98.25 90 PHE A C 1
ATOM 694 O O . PHE A 1 90 ? 5.081 -2.189 -3.726 1.00 98.25 90 PHE A O 1
ATOM 701 N N . ALA A 1 91 ? 4.844 -3.569 -1.978 1.00 98.19 91 ALA A N 1
ATOM 702 C CA . ALA A 1 91 ? 4.020 -2.661 -1.202 1.00 98.19 91 ALA A CA 1
ATOM 703 C C . ALA A 1 91 ? 4.451 -2.596 0.267 1.00 98.19 91 ALA A C 1
ATOM 705 O O . ALA A 1 91 ? 4.910 -3.580 0.855 1.00 98.19 91 ALA A O 1
ATOM 706 N N . TRP A 1 92 ? 4.247 -1.432 0.877 1.00 98.69 92 TRP A N 1
ATOM 707 C CA . TRP A 1 92 ? 4.295 -1.242 2.321 1.00 98.69 92 TRP A CA 1
ATOM 708 C C . TRP A 1 92 ? 2.889 -1.233 2.904 1.00 98.69 92 TRP A C 1
ATOM 710 O O . TRP A 1 92 ? 2.009 -0.519 2.430 1.00 98.69 92 TRP A O 1
ATOM 720 N N . VAL A 1 93 ? 2.704 -1.996 3.978 1.00 98.69 93 VAL A N 1
ATOM 721 C CA . VAL A 1 93 ? 1.494 -2.015 4.798 1.00 98.69 93 VAL A CA 1
ATOM 722 C C . VAL A 1 93 ? 1.829 -1.407 6.153 1.00 98.69 93 VAL A C 1
ATOM 724 O O . VAL A 1 93 ? 2.728 -1.876 6.854 1.00 98.69 93 VAL A O 1
ATOM 727 N N . VAL A 1 94 ? 1.094 -0.371 6.538 1.00 98.81 94 VAL A N 1
ATOM 728 C CA . VAL A 1 94 ? 1.203 0.285 7.841 1.00 98.81 94 VAL A CA 1
ATOM 729 C C . VAL A 1 94 ? -0.142 0.177 8.537 1.00 98.81 94 VAL A C 1
ATOM 731 O O . VAL A 1 94 ? -1.170 0.530 7.969 1.00 98.81 94 VAL A O 1
ATOM 734 N N . VAL A 1 95 ? -0.134 -0.318 9.773 1.00 98.62 95 VAL A N 1
ATOM 735 C CA . VAL A 1 95 ? -1.329 -0.443 10.614 1.00 98.62 95 VAL A CA 1
ATOM 736 C C . VAL A 1 95 ? -1.103 0.349 11.885 1.00 98.62 95 VAL A C 1
ATOM 738 O O . VAL A 1 95 ? -0.134 0.117 12.607 1.00 98.62 95 VAL A O 1
ATOM 741 N N . GLN A 1 96 ? -2.004 1.271 12.188 1.00 98.69 96 GLN A N 1
ATOM 742 C CA . GLN A 1 96 ? -1.971 2.062 13.405 1.00 98.69 96 GLN A CA 1
ATOM 743 C C . GLN A 1 96 ? -3.198 1.761 14.261 1.00 98.69 96 GLN A C 1
ATOM 745 O O . GLN A 1 96 ? -4.325 1.823 13.792 1.00 98.69 96 GLN A O 1
ATOM 750 N N . SER A 1 97 ? -2.959 1.454 15.532 1.00 98.00 97 SER A N 1
ATOM 751 C CA . SER A 1 97 ? -3.971 1.452 16.592 1.00 98.00 97 SER A CA 1
ATOM 752 C C . SER A 1 97 ? -3.877 2.756 17.387 1.00 98.00 97 SER A C 1
ATOM 754 O O . SER A 1 97 ? -3.003 3.596 17.144 1.00 98.00 97 SER A O 1
ATOM 756 N N . LYS A 1 98 ? -4.718 2.911 18.413 1.00 96.62 98 LYS A N 1
ATOM 757 C CA . LYS A 1 98 ? -4.672 4.075 19.315 1.00 96.62 98 LYS A CA 1
ATOM 758 C C . LYS A 1 98 ? -3.297 4.279 19.971 1.00 96.62 98 LYS A C 1
ATOM 760 O O . LYS A 1 98 ? -2.908 5.426 20.192 1.00 96.62 98 LYS A O 1
ATOM 765 N N . THR A 1 99 ? -2.551 3.199 20.229 1.00 97.00 99 THR A N 1
ATOM 766 C CA . THR A 1 99 ? -1.305 3.223 21.023 1.00 97.00 99 THR A CA 1
ATOM 767 C C . THR A 1 99 ? -0.053 2.747 20.286 1.00 97.00 99 THR A C 1
ATOM 769 O O . THR A 1 99 ? 1.053 3.040 20.733 1.00 97.00 99 THR A O 1
ATOM 772 N N . LYS A 1 100 ? -0.183 2.011 19.176 1.00 97.94 100 LYS A N 1
ATOM 773 C CA . LYS A 1 100 ? 0.950 1.375 18.477 1.00 97.94 100 LYS A CA 1
ATOM 774 C C . LYS A 1 100 ? 0.831 1.487 16.963 1.00 97.94 100 LYS A C 1
ATOM 776 O O . LYS A 1 100 ? -0.276 1.572 16.437 1.00 97.94 100 LYS A O 1
ATOM 781 N N . MET A 1 101 ? 1.970 1.407 16.279 1.00 98.38 101 MET A N 1
ATOM 782 C CA . MET A 1 101 ? 2.063 1.325 14.821 1.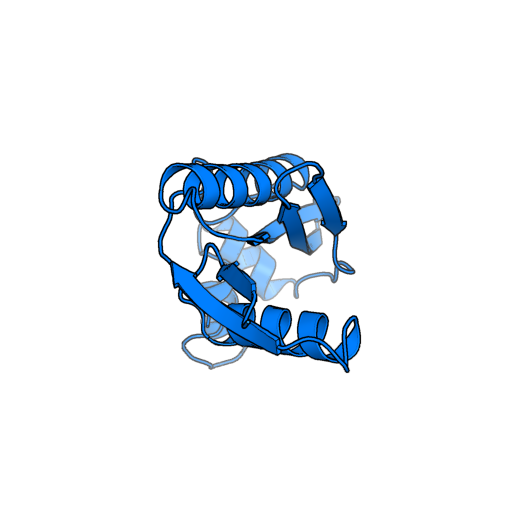00 98.38 101 MET A CA 1
ATOM 783 C C . MET A 1 101 ? 2.901 0.106 14.421 1.00 98.38 101 MET A C 1
ATOM 785 O O . MET A 1 101 ? 4.037 -0.032 14.869 1.00 98.38 101 MET A O 1
ATOM 789 N N . GLY A 1 102 ? 2.332 -0.762 13.589 1.00 98.56 102 GLY A N 1
ATOM 790 C CA . GLY A 1 102 ? 3.011 -1.873 12.926 1.00 98.56 102 GLY A CA 1
ATOM 791 C C . GLY A 1 102 ? 3.272 -1.551 11.456 1.00 98.56 102 GLY A C 1
ATOM 792 O O . GLY A 1 102 ? 2.540 -0.769 10.848 1.00 98.56 102 GLY A O 1
ATOM 793 N N . LYS A 1 103 ? 4.333 -2.135 10.894 1.00 98.62 103 LYS A N 1
ATOM 794 C CA . LYS A 1 103 ? 4.760 -1.926 9.505 1.00 98.62 103 LYS A CA 1
ATOM 795 C C . LYS A 1 103 ? 5.266 -3.246 8.933 1.00 98.62 103 LYS A C 1
ATOM 797 O O . LYS A 1 103 ? 5.986 -3.959 9.628 1.00 98.62 103 LYS A O 1
ATOM 802 N N . ALA A 1 104 ? 4.924 -3.548 7.690 1.00 98.56 104 ALA A N 1
ATOM 803 C CA . ALA A 1 104 ? 5.427 -4.712 6.971 1.00 98.56 104 ALA A CA 1
ATOM 804 C C . ALA A 1 104 ? 5.589 -4.391 5.483 1.00 98.56 104 ALA A C 1
ATOM 806 O O . ALA A 1 104 ? 4.762 -3.682 4.911 1.00 98.56 104 ALA A O 1
ATOM 807 N N . LYS A 1 105 ? 6.639 -4.935 4.865 1.00 98.44 105 LYS A N 1
ATOM 808 C CA . LYS A 1 105 ? 6.849 -4.891 3.416 1.00 98.44 105 LYS A CA 1
ATOM 809 C C . LYS A 1 105 ? 6.442 -6.231 2.816 1.00 98.44 105 LYS A C 1
ATOM 811 O O . LYS A 1 105 ? 6.740 -7.271 3.405 1.00 98.44 105 LYS A O 1
ATOM 816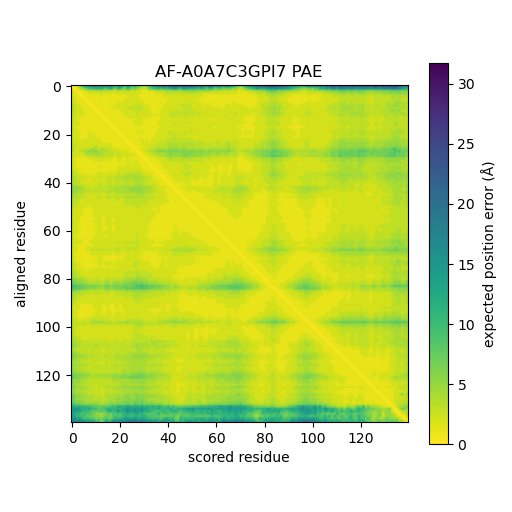 N N . THR A 1 106 ? 5.758 -6.219 1.677 1.00 98.25 106 THR A N 1
ATOM 817 C CA . THR A 1 106 ? 5.467 -7.453 0.937 1.00 98.25 106 THR A CA 1
ATOM 818 C C . THR A 1 106 ? 6.752 -8.064 0.379 1.00 98.25 106 THR A C 1
ATOM 820 O O . THR A 1 106 ? 7.808 -7.426 0.352 1.00 98.25 106 THR A O 1
ATOM 823 N N . ALA A 1 107 ? 6.659 -9.296 -0.122 1.00 97.62 107 ALA A N 1
ATOM 824 C CA . ALA A 1 107 ? 7.665 -9.775 -1.060 1.00 97.62 107 ALA A CA 1
ATOM 825 C C . ALA A 1 107 ? 7.747 -8.814 -2.259 1.00 97.62 107 ALA A C 1
ATOM 827 O O . ALA A 1 107 ? 6.734 -8.227 -2.657 1.00 97.62 107 ALA A O 1
ATOM 828 N N . ALA A 1 108 ? 8.955 -8.653 -2.791 1.00 97.44 108 ALA A N 1
ATOM 829 C CA . ALA A 1 108 ? 9.194 -7.933 -4.030 1.00 97.44 108 ALA A CA 1
ATOM 830 C C . ALA A 1 108 ? 9.309 -8.929 -5.187 1.00 97.44 108 ALA A C 1
ATOM 832 O O . ALA A 1 108 ? 9.760 -10.061 -4.987 1.00 97.44 108 ALA A O 1
ATOM 833 N N . PHE A 1 109 ? 8.934 -8.499 -6.386 1.00 97.19 109 PHE A N 1
ATOM 834 C CA . PHE A 1 109 ? 9.193 -9.238 -7.619 1.00 97.19 109 PHE A CA 1
ATOM 835 C C . PHE A 1 109 ? 9.707 -8.294 -8.704 1.00 97.19 109 PHE A C 1
ATOM 837 O O . PHE A 1 109 ? 9.426 -7.095 -8.674 1.00 97.19 109 PHE A O 1
ATOM 844 N N . PHE A 1 110 ? 10.492 -8.835 -9.633 1.00 98.12 110 PHE A N 1
ATOM 845 C CA . PHE A 1 110 ? 11.063 -8.075 -10.739 1.00 98.12 110 PHE A CA 1
ATOM 846 C C . PHE A 1 110 ? 10.044 -7.882 -11.859 1.00 98.12 110 PHE A C 1
ATOM 848 O O . PHE A 1 110 ? 9.313 -8.807 -12.217 1.00 98.12 110 PHE A O 1
ATOM 855 N N . LEU A 1 111 ? 10.005 -6.665 -12.391 1.00 97.94 111 LEU A N 1
ATOM 856 C CA . LEU A 1 111 ? 9.142 -6.287 -13.499 1.00 97.94 111 LEU A CA 1
ATOM 857 C C . LEU A 1 111 ? 9.724 -6.799 -14.827 1.00 97.94 111 LEU A C 1
ATOM 859 O O . LEU A 1 111 ? 10.946 -6.788 -15.002 1.00 97.94 111 LEU A O 1
ATOM 863 N N . PRO A 1 112 ? 8.881 -7.209 -15.792 1.00 97.12 112 PRO A N 1
ATOM 864 C CA . PRO A 1 112 ? 9.346 -7.559 -17.130 1.00 97.12 112 PRO A CA 1
ATOM 865 C C . PRO A 1 112 ? 10.092 -6.386 -17.790 1.00 97.12 112 PRO A C 1
ATOM 867 O O . PRO A 1 112 ? 9.638 -5.247 -17.659 1.00 97.12 112 PRO A O 1
ATOM 870 N N . PRO A 1 113 ? 11.156 -6.627 -18.584 1.00 96.56 113 PRO A N 1
ATOM 871 C CA . PRO A 1 113 ? 11.934 -5.554 -19.212 1.00 96.56 113 PRO A CA 1
ATOM 872 C C . PRO A 1 113 ? 11.088 -4.543 -19.995 1.00 96.56 113 PRO A C 1
ATOM 874 O O . PRO A 1 113 ? 11.325 -3.343 -19.903 1.00 96.56 113 PRO A O 1
ATOM 877 N N . LYS A 1 114 ? 10.036 -5.004 -20.690 1.00 97.06 114 LYS A N 1
ATOM 878 C CA . LYS A 1 114 ? 9.140 -4.123 -21.453 1.00 97.06 114 LYS A CA 1
ATOM 879 C C . LYS A 1 114 ? 8.354 -3.146 -20.573 1.00 97.06 114 LYS A C 1
ATOM 881 O O . LYS A 1 114 ? 8.152 -2.006 -20.974 1.00 97.06 114 LYS A O 1
ATOM 886 N N . VAL A 1 115 ? 7.945 -3.573 -19.377 1.00 97.12 115 VAL A N 1
ATOM 887 C CA . VAL A 1 115 ? 7.292 -2.696 -18.391 1.00 97.12 115 VAL A CA 1
ATOM 888 C C . VAL A 1 115 ? 8.297 -1.657 -17.887 1.00 97.12 115 VAL A C 1
ATOM 890 O O . VAL A 1 115 ? 7.985 -0.473 -17.822 1.00 97.12 115 VAL A O 1
ATOM 893 N N . VAL A 1 116 ? 9.536 -2.079 -17.612 1.00 96.75 116 VAL A N 1
ATOM 894 C CA . VAL A 1 116 ? 10.614 -1.183 -17.162 1.00 96.75 116 VAL A CA 1
ATOM 895 C C . VAL A 1 116 ? 10.956 -0.120 -18.210 1.00 96.75 116 VAL A C 1
ATOM 897 O O . VAL A 1 116 ? 11.163 1.035 -17.847 1.00 96.75 116 VAL A O 1
ATOM 900 N N . GLU A 1 117 ? 11.001 -0.480 -19.495 1.00 96.62 117 GLU A N 1
ATOM 901 C CA . GLU A 1 117 ? 11.190 0.471 -20.601 1.00 96.62 117 GLU A CA 1
ATOM 902 C C . GLU A 1 117 ? 10.135 1.583 -20.577 1.00 96.62 117 GLU A C 1
ATOM 904 O O . GLU A 1 117 ? 10.497 2.755 -20.530 1.00 96.62 117 GLU A O 1
ATOM 909 N N . LEU A 1 118 ? 8.849 1.222 -20.520 1.00 97.00 118 LEU A N 1
ATOM 910 C CA . LEU A 1 118 ? 7.742 2.185 -20.503 1.00 97.00 118 LEU A CA 1
ATOM 911 C C . LEU A 1 118 ? 7.776 3.087 -19.261 1.00 97.00 118 LEU A C 1
ATOM 913 O O . LEU A 1 118 ? 7.544 4.291 -19.359 1.00 97.00 118 LEU A O 1
ATOM 917 N N . ILE A 1 119 ? 8.127 2.534 -18.096 1.00 96.19 119 ILE A N 1
ATOM 918 C CA . ILE A 1 119 ? 8.289 3.328 -16.871 1.00 96.19 119 ILE A CA 1
ATOM 919 C C . ILE A 1 119 ? 9.430 4.343 -17.019 1.00 96.19 119 ILE A C 1
ATOM 921 O O . ILE A 1 119 ? 9.293 5.493 -16.606 1.00 96.19 119 ILE A O 1
ATOM 925 N N . ASN A 1 120 ? 10.550 3.960 -17.642 1.00 94.56 120 ASN A N 1
ATOM 926 C CA . ASN A 1 120 ? 11.653 4.893 -17.899 1.00 94.56 120 ASN A CA 1
ATOM 927 C C . ASN A 1 120 ? 11.277 5.992 -18.913 1.00 94.56 120 ASN A C 1
ATOM 929 O O . ASN A 1 120 ? 11.889 7.059 -18.896 1.00 94.56 120 ASN A O 1
ATOM 933 N N . GLU A 1 121 ? 10.273 5.758 -19.762 1.00 96.19 121 GLU A N 1
ATOM 934 C CA . GLU A 1 121 ? 9.675 6.763 -20.656 1.00 96.19 121 GLU A CA 1
ATOM 935 C C . GLU A 1 121 ? 8.667 7.685 -19.937 1.00 96.19 121 GLU A C 1
ATOM 937 O O . GLU A 1 121 ? 8.161 8.634 -20.536 1.00 96.19 121 GLU A O 1
ATOM 942 N N . GLY A 1 122 ? 8.414 7.454 -18.644 1.00 94.50 122 GLY A N 1
ATOM 943 C CA . GLY A 1 122 ? 7.561 8.286 -17.792 1.00 94.50 122 GLY A CA 1
ATOM 944 C C . GLY A 1 122 ? 6.144 7.750 -17.582 1.00 94.50 122 GLY A C 1
ATOM 945 O O . GLY A 1 122 ? 5.320 8.462 -17.012 1.00 94.50 122 GLY A O 1
ATOM 946 N N . MET A 1 123 ? 5.848 6.526 -18.024 1.00 95.44 123 MET A N 1
ATOM 947 C CA . MET A 1 123 ? 4.553 5.879 -17.799 1.00 95.44 123 MET A CA 1
ATOM 948 C C . MET A 1 123 ? 4.437 5.349 -16.360 1.00 95.44 123 MET A C 1
ATOM 950 O O . MET A 1 123 ? 5.407 4.844 -15.794 1.00 95.44 123 MET A O 1
ATOM 954 N N . GLU A 1 124 ? 3.247 5.419 -15.758 1.00 95.62 124 GLU A N 1
ATOM 955 C CA . GLU A 1 124 ? 3.007 4.759 -14.468 1.00 95.62 124 GLU A CA 1
ATOM 956 C C . GLU A 1 124 ? 2.991 3.228 -14.615 1.00 95.62 124 GLU A C 1
ATOM 958 O O . GLU A 1 124 ? 2.586 2.698 -15.650 1.00 95.62 124 GLU A O 1
ATOM 963 N N . LEU A 1 125 ? 3.350 2.492 -13.554 1.00 95.56 125 LEU A N 1
ATOM 964 C CA . LEU A 1 125 ? 3.402 1.023 -13.575 1.00 95.56 125 LEU A CA 1
ATOM 965 C C . LEU A 1 125 ? 2.076 0.395 -14.025 1.00 95.56 125 LEU A C 1
ATOM 967 O O . LEU A 1 125 ? 2.076 -0.491 -14.870 1.00 95.56 125 LEU A O 1
ATOM 971 N N . GLY A 1 126 ? 0.946 0.862 -13.485 1.00 93.50 126 GLY A N 1
ATOM 972 C CA . GLY A 1 126 ? -0.364 0.296 -13.825 1.00 93.50 126 GLY A CA 1
ATOM 973 C C . GLY A 1 126 ? -0.739 0.488 -15.299 1.00 93.50 126 GLY A C 1
ATOM 974 O O . GLY A 1 126 ? -1.358 -0.393 -15.887 1.00 93.50 126 GLY A O 1
ATOM 975 N N . GLU A 1 127 ? -0.336 1.609 -15.900 1.00 94.31 127 GLU A N 1
ATOM 976 C CA . GLU A 1 127 ? -0.545 1.883 -17.326 1.00 94.31 127 GLU A CA 1
ATOM 977 C C . GLU A 1 127 ? 0.406 1.048 -18.193 1.00 94.31 127 GLU A C 1
ATOM 979 O O . GLU A 1 127 ? -0.008 0.491 -19.209 1.00 94.31 127 GLU A O 1
ATOM 984 N N . ALA A 1 128 ? 1.662 0.900 -17.764 1.00 95.88 128 ALA A N 1
ATOM 985 C CA . ALA A 1 128 ? 2.639 0.054 -18.438 1.00 95.88 128 ALA A CA 1
ATOM 986 C C . ALA A 1 128 ? 2.216 -1.424 -18.428 1.00 95.88 128 ALA A C 1
ATOM 988 O O . ALA A 1 128 ? 2.332 -2.101 -19.452 1.00 95.88 128 ALA A O 1
ATOM 989 N N . ASP A 1 129 ? 1.673 -1.912 -17.310 1.00 94.94 129 ASP A N 1
ATOM 990 C CA . ASP A 1 129 ? 1.108 -3.258 -17.201 1.00 94.94 129 ASP A CA 1
ATOM 991 C C . ASP A 1 129 ? -0.086 -3.439 -18.155 1.00 94.94 129 ASP A C 1
ATOM 993 O O . ASP A 1 129 ? -0.131 -4.417 -18.905 1.00 94.94 129 ASP A O 1
ATOM 997 N N . ASP A 1 130 ? -1.014 -2.476 -18.198 1.00 94.19 130 ASP A N 1
ATOM 998 C CA . ASP A 1 130 ? -2.162 -2.501 -19.116 1.00 94.19 130 ASP A CA 1
ATOM 999 C C . ASP A 1 130 ? -1.705 -2.587 -20.589 1.00 94.19 130 ASP A C 1
ATOM 1001 O O . ASP A 1 130 ? -2.209 -3.419 -21.352 1.00 94.19 130 ASP A O 1
ATOM 1005 N N . VAL A 1 131 ? -0.693 -1.799 -20.979 1.00 94.50 131 VAL A N 1
ATOM 1006 C CA . VAL A 1 131 ? -0.110 -1.809 -22.333 1.00 94.50 131 VAL A CA 1
ATOM 1007 C C . VAL A 1 131 ? 0.552 -3.148 -22.662 1.00 94.50 131 VAL A C 1
ATOM 1009 O O . VAL A 1 131 ? 0.346 -3.683 -23.753 1.00 94.50 131 VAL A O 1
ATOM 1012 N N . VAL A 1 132 ? 1.359 -3.697 -21.750 1.00 94.31 132 VAL A N 1
ATOM 1013 C CA . VAL A 1 132 ? 2.153 -4.909 -22.013 1.00 94.31 132 VAL A CA 1
ATOM 1014 C C . VAL A 1 132 ? 1.292 -6.168 -22.013 1.00 94.31 132 VAL A C 1
ATOM 1016 O O . VAL A 1 132 ? 1.507 -7.053 -22.844 1.00 94.31 132 VAL A O 1
ATOM 1019 N N . PHE A 1 133 ? 0.320 -6.262 -21.107 1.00 93.50 133 PHE A N 1
ATOM 1020 C CA . PHE A 1 133 ? -0.504 -7.460 -20.949 1.00 93.50 133 PHE A CA 1
ATOM 1021 C C . PHE A 1 133 ? -1.855 -7.382 -21.672 1.00 93.50 133 PHE A C 1
ATOM 1023 O O . PHE A 1 133 ? -2.602 -8.359 -21.664 1.00 93.50 133 PHE A O 1
ATOM 1030 N N . GLY A 1 134 ? -2.165 -6.263 -22.337 1.00 89.06 134 GLY A N 1
ATOM 1031 C CA . GLY A 1 134 ? -3.413 -6.093 -23.087 1.00 89.06 134 GLY A CA 1
ATOM 1032 C C . GLY A 1 134 ? -4.646 -6.050 -22.182 1.00 89.06 134 GLY A C 1
ATOM 1033 O O . GLY A 1 134 ? -5.713 -6.544 -22.554 1.00 89.06 134 GLY A O 1
ATOM 1034 N N . HIS A 1 135 ? -4.485 -5.490 -20.986 1.00 87.12 135 HIS A N 1
ATOM 1035 C CA . HIS A 1 135 ? -5.532 -5.350 -19.981 1.00 87.12 135 HIS A CA 1
ATOM 1036 C C . HIS A 1 135 ? -5.914 -3.880 -19.782 1.00 87.12 135 HIS A C 1
ATOM 1038 O O . HIS A 1 135 ? -5.352 -2.977 -20.398 1.00 87.12 135 HIS A O 1
ATOM 1044 N N . SER A 1 136 ? -6.945 -3.647 -18.973 1.00 79.38 136 SER A N 1
ATOM 1045 C CA . SER A 1 136 ? -7.308 -2.314 -18.510 1.00 79.38 136 SER A CA 1
ATOM 1046 C C . SER A 1 136 ? -7.590 -2.340 -17.014 1.00 79.38 136 SER A C 1
ATOM 1048 O O . SER A 1 136 ? -8.132 -3.319 -16.494 1.00 79.38 136 SER A O 1
ATOM 1050 N N . ASN A 1 137 ? -7.275 -1.233 -16.341 1.00 79.00 137 ASN A N 1
ATOM 1051 C CA . ASN A 1 137 ? -7.465 -1.041 -14.904 1.00 79.00 137 ASN A CA 1
ATOM 1052 C C . ASN A 1 137 ? -6.605 -1.959 -14.018 1.00 79.00 137 ASN A C 1
ATOM 1054 O O . ASN A 1 137 ? -7.016 -2.258 -12.899 1.00 79.00 137 ASN A O 1
ATOM 1058 N N . SER A 1 138 ? -5.390 -2.330 -14.436 1.00 81.62 138 SER A N 1
ATOM 1059 C CA . SER A 1 138 ? -4.453 -3.109 -13.595 1.00 81.62 138 SER A CA 1
ATOM 1060 C C . SER A 1 138 ? -4.120 -2.445 -12.246 1.00 81.62 138 SER A C 1
ATOM 1062 O O . SER A 1 138 ? -3.695 -3.107 -11.302 1.00 81.62 138 SER A O 1
ATOM 1064 N N . LYS A 1 139 ? -4.362 -1.133 -12.110 1.00 72.19 139 LYS A N 1
ATOM 1065 C CA . LYS A 1 139 ? -4.208 -0.374 -10.855 1.00 72.19 139 LYS A CA 1
ATOM 1066 C C . LYS A 1 139 ? -5.285 -0.690 -9.797 1.00 72.19 139 LYS A C 1
ATOM 1068 O O . LYS A 1 139 ? -5.118 -0.283 -8.639 1.00 72.19 139 LYS A O 1
ATOM 1073 N N . GLN A 1 140 ? -6.403 -1.330 -10.168 1.00 61.34 140 GLN A N 1
ATOM 1074 C CA . GLN A 1 140 ? -7.554 -1.562 -9.282 1.00 61.34 140 GLN A CA 1
ATOM 1075 C C . GLN A 1 140 ? -7.664 -2.986 -8.756 1.00 61.34 140 GLN A C 1
ATOM 1077 O O . GLN A 1 140 ? -7.738 -3.941 -9.551 1.00 61.34 140 GLN A O 1
#

pLDDT: mean 96.04, std 5.17, range [61.34, 98.81]

Sequence (140 aa):
MKQSVIIASKNPVKINAVRIAFEKMFPNSNFEFEGVSVSSEVSDQPMTNEETLTGAINRTKNARVNFPTADFWLGIEGGIERVGEEMSTFAWVVVQSKTKMGKAKTAAFFLPPKVVELINEGMELGEADDVVFGHSNSKQ

Foldseek 3Di:
DAAEEEEQAPPPVSQVVVVVVCCVVCVPHHYDYDYDHDFLPADPAAADPVSQQSSFVRSQVRSCVVPVPGFKGKGKGKYWYDDDPWIKIWIKIWMDGPPDIDIDIDDIDTDDVQLVVVVVVVDHSQVSCCVVVVHPPSVD